Protein AF-A0A6B0UGA5-F1 (afdb_monomer_lite)

pLDDT: mean 86.69, std 15.83, range [39.66, 97.56]

Sequence (105 aa):
TRKSAEETTNVPDGCTKVNFDSFLNTTENTLAKTLGRYCKLVYPNIHPNGKWIGITGQGKVCRVCCICKDTEGALHYSLTKAPNQFPCPNGKCNSKGKCIKKTSS

Foldseek 3Di:
DPPPPPPPVPADQQGDDDPVVVVVPDDCPDQFNVVQVVVCVVCVPPQVVWGWTWDGRHVQQQKIWIWTQHPVRDIDIDIDGHDFQPDTDQGGAHPVSDGDHPDDD

Organism: Ixodes ricinus (NCBI:txid34613)

Secondary structure (DSSP, 8-state):
------------TT-----THHHHTS-TT-HHHHHHHHHHHHSTTSSTTSEEEEEEPTT-TTEEEEEEE-TTS-EEEEEEEPPTT-EETTEEE-TTS-EEEP---

Structure (mmCIF, N/CA/C/O backbone):
data_AF-A0A6B0UGA5-F1
#
_entry.id   AF-A0A6B0UGA5-F1
#
loop_
_atom_site.group_PDB
_atom_site.id
_atom_site.type_symbol
_atom_site.label_atom_id
_atom_site.label_alt_id
_atom_site.label_comp_id
_atom_site.label_asym_id
_atom_site.label_entity_id
_atom_site.label_seq_id
_atom_site.pdbx_PDB_ins_code
_atom_site.Cartn_x
_atom_site.Cartn_y
_atom_site.Cartn_z
_atom_site.occupancy
_atom_site.B_iso_or_equiv
_atom_site.auth_seq_id
_atom_site.auth_comp_id
_atom_site.auth_asym_id
_atom_site.auth_atom_id
_atom_site.pdbx_PDB_model_num
ATOM 1 N N . THR A 1 1 ? 0.675 12.179 -38.838 1.00 40.28 1 THR A N 1
ATOM 2 C CA . THR A 1 1 ? -0.236 12.081 -37.676 1.00 40.28 1 THR A CA 1
ATOM 3 C C . THR A 1 1 ? 0.405 11.191 -36.622 1.00 40.28 1 THR A C 1
ATOM 5 O O . THR A 1 1 ? 0.261 9.980 -36.687 1.00 40.28 1 THR A O 1
ATOM 8 N N . ARG A 1 2 ? 1.196 11.742 -35.691 1.00 40.91 2 ARG A N 1
ATOM 9 C CA . ARG A 1 2 ? 1.622 10.983 -34.502 1.00 40.91 2 ARG A CA 1
ATOM 10 C C . ARG A 1 2 ? 0.666 11.354 -33.385 1.00 40.91 2 ARG A C 1
ATOM 12 O O . ARG A 1 2 ? 0.731 12.447 -32.840 1.00 40.91 2 ARG A O 1
ATOM 19 N N . LYS A 1 3 ? -0.288 10.458 -33.154 1.00 39.66 3 LYS A N 1
ATOM 20 C CA . LYS A 1 3 ? -1.202 10.488 -32.022 1.00 39.66 3 LYS A CA 1
ATOM 21 C C . LYS A 1 3 ? -0.330 10.370 -30.773 1.00 39.66 3 LYS A C 1
ATOM 23 O O . LYS A 1 3 ? 0.167 9.285 -30.488 1.00 39.66 3 LYS A O 1
ATOM 28 N N . SER A 1 4 ? -0.075 11.490 -30.099 1.00 44.84 4 SER A N 1
ATOM 29 C CA . SER A 1 4 ? 0.388 11.471 -28.716 1.00 44.84 4 SER A CA 1
ATOM 30 C C . SER A 1 4 ? -0.665 10.691 -27.946 1.00 44.84 4 SER A C 1
ATOM 32 O O . SER A 1 4 ? -1.802 11.143 -27.821 1.00 44.84 4 SER A O 1
ATOM 34 N N . ALA A 1 5 ? -0.326 9.463 -27.562 1.00 41.06 5 ALA A N 1
ATOM 35 C CA . ALA A 1 5 ? -1.125 8.712 -26.620 1.00 41.06 5 ALA A CA 1
ATOM 36 C C . ALA A 1 5 ? -1.129 9.541 -25.337 1.00 41.06 5 ALA A C 1
ATOM 38 O O . ALA A 1 5 ? -0.096 9.732 -24.702 1.00 41.06 5 ALA A O 1
ATOM 39 N N . GLU A 1 6 ? -2.283 10.131 -2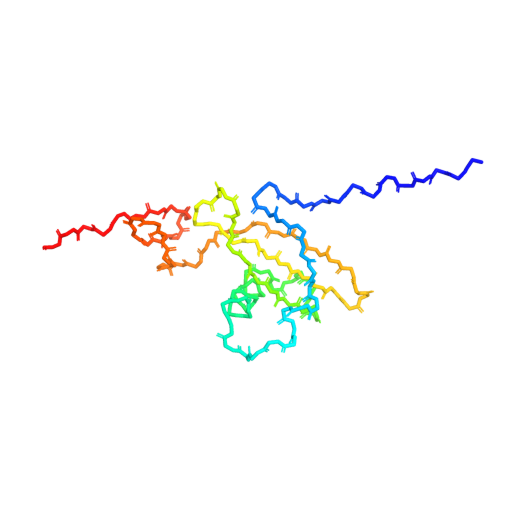5.060 1.00 40.06 6 GLU A N 1
ATOM 40 C CA . GLU A 1 6 ? -2.628 10.730 -23.788 1.00 40.06 6 GLU A CA 1
ATOM 41 C C . GLU A 1 6 ? -2.298 9.705 -22.700 1.00 40.06 6 GLU A C 1
ATOM 43 O O . GLU A 1 6 ? -2.956 8.673 -22.575 1.00 40.06 6 GLU A O 1
ATOM 48 N N . GLU A 1 7 ? -1.204 9.939 -21.982 1.00 40.53 7 GLU A N 1
ATOM 49 C CA . GLU A 1 7 ? -0.787 9.135 -20.845 1.00 40.53 7 GLU A CA 1
ATOM 50 C C . GLU A 1 7 ? -1.763 9.454 -19.709 1.00 40.53 7 GLU A C 1
ATOM 52 O O . GLU A 1 7 ? -1.516 10.304 -18.851 1.00 40.53 7 GLU A O 1
ATOM 57 N N . THR A 1 8 ? -2.947 8.842 -19.755 1.00 43.66 8 THR A N 1
ATOM 58 C CA . THR A 1 8 ? -3.929 8.919 -18.679 1.00 43.66 8 THR A CA 1
ATOM 59 C C . THR A 1 8 ? -3.269 8.283 -17.465 1.00 43.66 8 THR A C 1
ATOM 61 O O . THR A 1 8 ?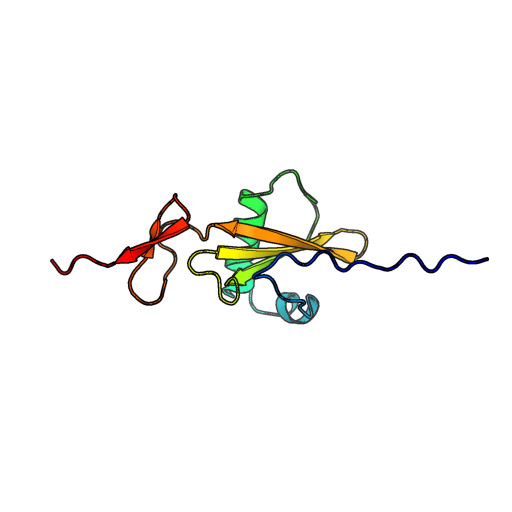 -3.213 7.063 -17.324 1.00 43.66 8 THR A O 1
ATOM 64 N N . THR A 1 9 ? -2.662 9.102 -16.608 1.00 57.88 9 THR A N 1
ATOM 65 C CA . THR A 1 9 ? -2.018 8.610 -15.398 1.00 57.88 9 THR A CA 1
ATOM 66 C C . THR A 1 9 ? -3.102 8.058 -14.480 1.00 57.88 9 THR A C 1
ATOM 68 O O . THR A 1 9 ? -3.732 8.819 -13.749 1.00 57.88 9 THR A O 1
ATOM 71 N N . ASN A 1 10 ? -3.340 6.746 -14.575 1.00 75.69 10 ASN A N 1
ATOM 72 C CA . ASN A 1 10 ? -4.360 5.967 -13.871 1.00 75.69 10 ASN A CA 1
ATOM 73 C C . ASN A 1 10 ? -4.045 5.868 -12.369 1.00 75.69 10 ASN A C 1
ATOM 75 O O . ASN A 1 10 ? -3.819 4.786 -11.831 1.00 75.69 10 ASN A O 1
ATOM 79 N N . VAL A 1 11 ? -3.974 7.007 -11.683 1.00 91.06 11 VAL A N 1
ATOM 80 C CA . VAL A 1 11 ? -3.833 7.076 -10.229 1.00 91.06 11 VAL A CA 1
ATOM 81 C C . VAL A 1 11 ? -5.245 7.060 -9.640 1.00 91.06 11 VAL A C 1
ATOM 83 O O . VAL A 1 11 ? -5.997 8.004 -9.881 1.00 91.06 11 VAL A O 1
ATOM 86 N N . PRO A 1 12 ? -5.642 6.009 -8.898 1.00 93.50 12 PRO A N 1
ATOM 87 C CA . PRO A 1 12 ? -6.983 5.923 -8.331 1.00 93.50 12 PRO A CA 1
ATOM 88 C C . PRO A 1 12 ? -7.286 7.085 -7.383 1.00 93.50 12 PRO A C 1
ATOM 90 O O . PRO A 1 12 ? -6.394 7.582 -6.695 1.00 93.50 12 PRO A O 1
ATOM 93 N N . ASP A 1 13 ? -8.558 7.461 -7.267 1.00 92.81 13 ASP A N 1
ATOM 94 C CA . ASP A 1 13 ? -8.994 8.427 -6.256 1.00 92.81 13 ASP A CA 1
ATOM 95 C C . ASP A 1 13 ? -8.580 7.973 -4.839 1.00 92.81 13 ASP A C 1
ATOM 97 O O . ASP A 1 13 ? -8.840 6.842 -4.419 1.00 92.81 13 ASP A O 1
ATOM 101 N N . GLY A 1 14 ? -7.910 8.859 -4.100 1.00 90.56 14 GLY A N 1
ATOM 102 C CA . GLY A 1 14 ? -7.289 8.576 -2.803 1.00 90.56 14 GLY A CA 1
ATOM 103 C C . GLY A 1 14 ? -5.831 8.104 -2.858 1.00 90.56 14 GLY A C 1
ATOM 104 O O . GLY A 1 14 ? -5.209 7.960 -1.805 1.00 90.56 14 GLY A O 1
ATOM 105 N N . CYS A 1 15 ? -5.272 7.882 -4.047 1.00 95.31 15 CYS A N 1
ATOM 106 C CA . CYS A 1 15 ? -3.836 7.743 -4.274 1.00 95.31 15 CYS A CA 1
ATOM 107 C C . CYS A 1 15 ? -3.228 9.067 -4.754 1.00 95.31 15 CYS A C 1
ATOM 109 O O . CYS A 1 15 ? -3.912 9.921 -5.314 1.00 95.31 15 CYS A O 1
ATOM 111 N N . THR A 1 16 ? -1.912 9.198 -4.606 1.00 92.25 16 THR A N 1
ATOM 112 C CA . THR A 1 16 ? -1.163 10.371 -5.070 1.00 92.25 16 THR A CA 1
ATOM 113 C C . THR A 1 16 ? 0.085 9.908 -5.798 1.00 92.25 16 THR A C 1
ATOM 115 O O . THR A 1 16 ? 0.682 8.893 -5.430 1.00 92.25 16 THR A O 1
ATOM 118 N N . LYS A 1 17 ? 0.499 10.660 -6.823 1.00 92.19 17 LYS A N 1
ATOM 119 C CA . LYS A 1 17 ? 1.805 10.456 -7.454 1.00 92.19 17 LYS A CA 1
ATOM 120 C C . LYS A 1 17 ? 2.905 10.646 -6.414 1.00 92.19 17 LYS A C 1
ATOM 122 O O . LYS A 1 17 ? 2.816 11.508 -5.543 1.00 92.19 17 LYS A O 1
ATOM 127 N N . VAL A 1 18 ? 3.943 9.831 -6.519 1.00 89.25 18 VAL A N 1
ATOM 128 C CA . VAL A 1 18 ? 5.070 9.824 -5.587 1.00 89.25 18 VAL A CA 1
ATOM 129 C C . VAL A 1 18 ? 6.369 9.798 -6.368 1.00 89.25 18 VAL A C 1
ATOM 131 O O . VAL A 1 18 ? 6.440 9.191 -7.434 1.00 89.25 18 VAL A O 1
ATOM 134 N N . ASN A 1 19 ? 7.413 10.401 -5.806 1.00 91.44 19 ASN A N 1
ATOM 135 C CA . ASN A 1 19 ? 8.772 10.087 -6.220 1.00 91.44 19 ASN A CA 1
ATOM 136 C C . ASN A 1 19 ? 9.154 8.744 -5.582 1.00 91.44 19 ASN A C 1
ATOM 138 O O . ASN A 1 19 ? 9.536 8.704 -4.419 1.00 91.44 19 ASN A O 1
ATOM 142 N N . PHE A 1 20 ? 8.976 7.640 -6.308 1.00 90.19 20 PHE A N 1
ATOM 143 C CA . PHE A 1 20 ? 9.139 6.290 -5.760 1.00 90.19 20 PHE A CA 1
ATOM 144 C C . PHE A 1 20 ? 10.534 6.048 -5.161 1.00 90.19 20 PHE A C 1
ATOM 146 O O . PHE A 1 20 ? 10.665 5.428 -4.103 1.00 90.19 20 PHE A O 1
ATOM 153 N N . ASP A 1 21 ? 11.578 6.569 -5.804 1.00 88.25 21 ASP A N 1
ATOM 154 C CA . ASP A 1 21 ? 12.963 6.276 -5.433 1.00 88.25 21 ASP A CA 1
ATOM 155 C C . ASP A 1 21 ? 13.364 6.928 -4.096 1.00 88.25 21 ASP A C 1
A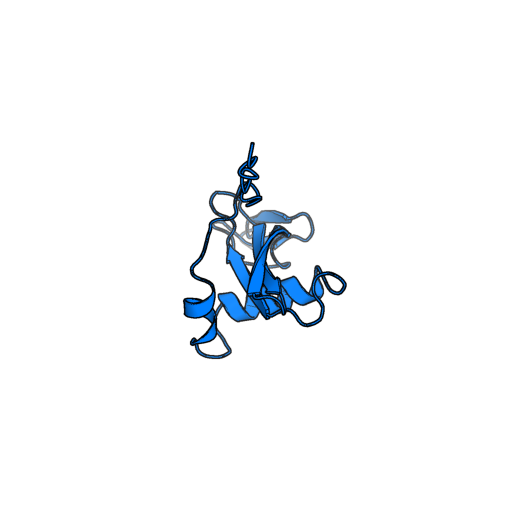TOM 157 O O . ASP A 1 21 ? 14.239 6.409 -3.398 1.00 88.25 21 ASP A O 1
ATOM 161 N N . SER A 1 22 ? 12.658 7.978 -3.650 1.00 87.06 22 SER A N 1
ATOM 162 C CA . SER A 1 22 ? 12.875 8.562 -2.317 1.00 87.06 22 SER A CA 1
ATOM 163 C C . SER A 1 22 ? 12.500 7.607 -1.179 1.00 87.06 22 SER A C 1
ATOM 165 O O . SER A 1 22 ? 13.044 7.717 -0.082 1.00 87.06 22 SER A O 1
ATOM 167 N N . PHE A 1 23 ? 11.618 6.636 -1.434 1.00 83.06 23 PHE A N 1
ATOM 168 C CA . PHE A 1 23 ? 11.210 5.632 -0.451 1.00 83.06 23 PHE A CA 1
ATOM 1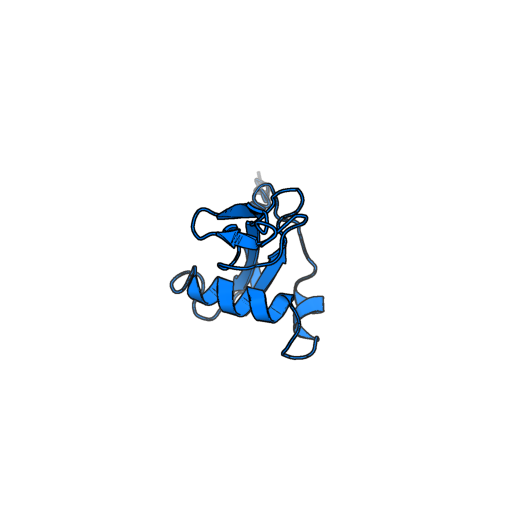69 C C . PHE A 1 23 ? 12.158 4.429 -0.412 1.00 83.06 23 PHE A C 1
ATOM 171 O O . PHE A 1 23 ? 12.285 3.782 0.633 1.00 83.06 23 PHE A O 1
ATOM 178 N N . LEU A 1 24 ? 12.848 4.126 -1.517 1.00 74.56 24 LEU A N 1
ATOM 179 C CA . LEU A 1 24 ? 13.766 2.986 -1.601 1.00 74.56 24 LEU A CA 1
ATOM 180 C C . LEU A 1 24 ? 15.031 3.187 -0.765 1.00 74.56 24 LEU A C 1
ATOM 182 O O . LEU A 1 24 ? 15.481 2.243 -0.115 1.00 74.56 24 LEU A O 1
ATOM 186 N N . ASN A 1 25 ? 15.536 4.420 -0.717 1.00 74.31 25 ASN A N 1
ATOM 187 C CA . ASN A 1 25 ? 16.766 4.783 -0.006 1.00 74.31 25 ASN A CA 1
ATOM 188 C C . ASN A 1 25 ? 16.580 4.919 1.519 1.00 74.31 25 ASN A C 1
ATOM 190 O O . ASN A 1 25 ? 17.491 5.346 2.222 1.00 74.31 25 ASN A O 1
ATOM 194 N N . THR A 1 26 ? 15.400 4.571 2.041 1.00 70.00 26 THR A N 1
ATOM 195 C CA . THR A 1 26 ? 15.095 4.623 3.478 1.00 70.00 26 THR A CA 1
ATOM 196 C C . THR A 1 26 ? 15.401 3.299 4.184 1.00 70.00 26 THR A C 1
ATOM 198 O O . THR A 1 26 ? 15.442 2.235 3.564 1.00 70.00 26 THR A O 1
ATOM 201 N N . THR A 1 27 ? 15.598 3.340 5.502 1.00 74.06 27 THR A N 1
ATOM 202 C CA . THR A 1 27 ? 15.778 2.158 6.363 1.00 74.06 27 THR A CA 1
ATOM 203 C C . THR A 1 27 ? 14.656 1.123 6.173 1.00 74.06 27 THR A C 1
ATOM 205 O O . THR A 1 27 ? 13.518 1.468 5.865 1.00 74.06 27 THR A O 1
ATOM 208 N N . GLU A 1 28 ? 14.945 -0.165 6.386 1.00 71.19 28 GLU A N 1
ATOM 209 C CA . GLU A 1 28 ? 14.015 -1.281 6.104 1.00 71.19 28 GLU A CA 1
ATOM 210 C C . GLU A 1 28 ? 12.672 -1.252 6.863 1.00 71.19 28 GLU A C 1
ATOM 212 O O . GLU A 1 28 ? 11.723 -1.919 6.450 1.00 71.19 28 GLU A O 1
ATOM 217 N N . ASN A 1 29 ? 12.556 -0.464 7.934 1.00 79.31 29 ASN A N 1
ATOM 218 C CA . ASN A 1 29 ? 11.395 -0.457 8.832 1.00 79.31 29 ASN A CA 1
ATOM 219 C C . ASN A 1 29 ? 10.513 0.793 8.705 1.00 79.31 29 ASN A C 1
ATOM 221 O O . ASN A 1 29 ? 9.758 1.117 9.622 1.00 79.31 29 ASN A O 1
ATOM 225 N N . THR A 1 30 ? 10.574 1.516 7.584 1.00 90.69 30 THR A N 1
ATOM 226 C CA . THR A 1 30 ? 9.630 2.619 7.366 1.00 90.69 30 THR A CA 1
ATOM 227 C C . THR A 1 30 ? 8.200 2.105 7.200 1.00 90.69 30 THR A C 1
ATOM 229 O O . THR A 1 30 ? 7.953 0.989 6.722 1.00 90.69 30 THR A O 1
ATOM 232 N N . LEU A 1 31 ? 7.224 2.947 7.561 1.00 91.38 31 LEU A N 1
ATOM 233 C CA . LEU A 1 31 ? 5.806 2.671 7.318 1.00 91.38 31 LEU A CA 1
ATOM 234 C C . LEU A 1 31 ? 5.555 2.343 5.839 1.00 91.38 31 LEU A C 1
ATOM 236 O O . LEU A 1 31 ? 4.805 1.419 5.536 1.00 91.38 31 LEU A O 1
ATOM 240 N N . ALA A 1 32 ? 6.240 3.050 4.935 1.00 94.31 32 ALA A N 1
ATOM 241 C CA . ALA A 1 32 ? 6.104 2.855 3.500 1.00 94.31 32 ALA A CA 1
ATOM 242 C C . ALA A 1 32 ? 6.521 1.452 3.042 1.00 94.31 32 ALA A C 1
ATOM 244 O O . ALA A 1 32 ? 5.778 0.799 2.307 1.00 94.31 32 ALA A O 1
ATOM 245 N N . LYS A 1 33 ? 7.670 0.954 3.518 1.00 93.50 33 LYS A N 1
ATOM 246 C CA . LYS A 1 33 ? 8.134 -0.412 3.231 1.00 93.50 33 LYS A CA 1
ATOM 247 C C . LYS A 1 33 ? 7.255 -1.466 3.903 1.00 93.50 33 LYS A C 1
ATOM 249 O O . LYS A 1 33 ? 6.927 -2.475 3.283 1.00 93.50 33 LYS A O 1
ATOM 254 N N . THR A 1 34 ? 6.807 -1.213 5.132 1.00 94.31 34 THR A N 1
ATOM 255 C CA . THR A 1 34 ? 5.905 -2.116 5.866 1.00 94.31 34 THR A CA 1
ATOM 256 C C . THR A 1 34 ? 4.575 -2.291 5.129 1.00 94.31 34 THR A C 1
ATOM 258 O O . THR A 1 34 ? 4.135 -3.416 4.887 1.00 94.31 34 THR A O 1
ATOM 261 N N . LEU A 1 35 ? 3.960 -1.187 4.698 1.00 95.81 35 LEU A N 1
ATOM 262 C CA . LEU A 1 35 ? 2.755 -1.221 3.874 1.00 95.81 35 LEU A CA 1
ATOM 263 C C . LEU A 1 35 ? 3.031 -1.774 2.470 1.00 95.81 35 LEU A C 1
ATOM 265 O O . LEU A 1 35 ? 2.170 -2.444 1.918 1.00 95.81 35 LEU A O 1
ATOM 269 N N . GLY A 1 36 ? 4.230 -1.578 1.918 1.00 95.56 36 GLY A N 1
ATOM 270 C CA . GLY A 1 36 ? 4.655 -2.200 0.661 1.00 95.56 36 GLY A CA 1
ATOM 271 C C . GLY A 1 36 ? 4.665 -3.728 0.726 1.00 95.56 36 GLY A C 1
ATOM 272 O O . GLY A 1 36 ? 4.117 -4.390 -0.154 1.00 95.56 36 GLY A O 1
ATOM 273 N N . ARG A 1 37 ? 5.196 -4.304 1.812 1.00 95.12 37 ARG A N 1
ATOM 274 C CA . ARG A 1 37 ? 5.129 -5.756 2.065 1.00 95.12 37 ARG A CA 1
ATOM 275 C C . ARG A 1 37 ? 3.678 -6.230 2.173 1.00 95.12 37 ARG A C 1
ATOM 277 O O . ARG A 1 37 ? 3.325 -7.238 1.569 1.00 95.12 37 ARG A O 1
ATOM 284 N N . TYR A 1 38 ? 2.826 -5.477 2.872 1.00 96.31 38 TYR A N 1
ATOM 285 C CA . TYR A 1 38 ? 1.386 -5.749 2.913 1.00 96.31 38 TYR A CA 1
ATOM 286 C C . TYR A 1 38 ? 0.748 -5.720 1.514 1.00 96.31 38 TYR A C 1
ATOM 288 O O . TYR A 1 38 ? 0.018 -6.640 1.158 1.00 96.31 38 TYR A O 1
ATOM 296 N N . CYS A 1 39 ? 1.062 -4.719 0.693 1.00 96.75 39 CYS A N 1
ATOM 297 C CA . CYS A 1 39 ? 0.566 -4.608 -0.676 1.00 96.75 39 CYS A CA 1
ATOM 298 C C . CYS A 1 39 ? 0.957 -5.811 -1.539 1.00 96.75 39 CYS A C 1
ATOM 300 O O . CYS A 1 39 ? 0.104 -6.341 -2.247 1.00 96.75 39 CYS A O 1
ATOM 302 N N . LYS A 1 40 ? 2.198 -6.300 -1.419 1.00 95.94 40 LYS A N 1
ATOM 303 C CA . LYS A 1 40 ? 2.643 -7.523 -2.102 1.00 95.94 40 LYS A CA 1
ATOM 304 C C . LYS A 1 40 ? 1.828 -8.757 -1.689 1.00 95.94 40 LYS A C 1
ATOM 306 O O . LYS A 1 40 ? 1.565 -9.612 -2.525 1.00 95.94 40 LYS A O 1
ATOM 311 N N . LEU A 1 41 ? 1.392 -8.844 -0.428 1.00 95.31 41 LEU A N 1
ATOM 312 C CA . LEU A 1 41 ? 0.512 -9.927 0.038 1.00 95.31 41 LEU A CA 1
ATOM 313 C C . LEU A 1 41 ? -0.928 -9.786 -0.472 1.00 95.31 41 LEU A C 1
ATOM 315 O O . LEU A 1 41 ? -1.589 -10.790 -0.711 1.00 95.31 41 LEU A O 1
ATOM 319 N N . VAL A 1 42 ? -1.423 -8.554 -0.627 1.00 95.81 42 VAL A N 1
ATOM 320 C CA . VAL A 1 42 ? -2.756 -8.282 -1.194 1.00 95.81 42 VAL A CA 1
ATOM 321 C C . VAL A 1 42 ? -2.791 -8.569 -2.697 1.00 95.81 42 VAL A C 1
ATOM 323 O O . VAL A 1 42 ? -3.800 -9.060 -3.199 1.00 95.81 42 VAL A O 1
ATOM 326 N N . TYR A 1 43 ? -1.697 -8.285 -3.405 1.00 94.94 43 TYR A N 1
ATOM 327 C CA . TYR A 1 43 ? -1.584 -8.410 -4.857 1.00 94.94 43 TYR A CA 1
ATOM 328 C C . TYR A 1 43 ? -0.447 -9.364 -5.274 1.00 94.94 43 TYR A C 1
ATOM 330 O O . TYR A 1 43 ? 0.462 -8.952 -5.991 1.00 94.94 43 TYR A O 1
ATOM 338 N N . PRO A 1 44 ? -0.478 -10.649 -4.872 1.00 91.38 44 PRO A N 1
ATOM 339 C CA . PRO A 1 44 ? 0.658 -11.560 -5.053 1.00 91.38 44 PRO A CA 1
ATOM 340 C C . PRO A 1 44 ? 0.984 -11.863 -6.523 1.00 91.38 44 PRO A C 1
ATOM 342 O O . PRO A 1 44 ? 2.127 -12.178 -6.846 1.00 91.38 44 PRO A O 1
ATOM 345 N N . ASN A 1 45 ? -0.007 -11.744 -7.411 1.00 91.62 45 ASN A N 1
ATOM 346 C CA . ASN A 1 45 ? 0.118 -12.079 -8.833 1.00 91.62 45 ASN A CA 1
ATOM 347 C C . ASN A 1 45 ? 0.350 -10.854 -9.729 1.00 91.62 45 ASN A C 1
ATOM 349 O O . ASN A 1 45 ? 0.576 -11.003 -10.926 1.00 91.62 45 ASN A O 1
ATOM 353 N N . ILE A 1 46 ? 0.270 -9.645 -9.171 1.00 88.50 46 ILE A N 1
ATOM 354 C CA . ILE A 1 46 ? 0.505 -8.409 -9.916 1.00 88.50 46 ILE A CA 1
ATOM 355 C C . ILE A 1 46 ? 1.981 -8.067 -9.727 1.00 88.50 46 ILE A C 1
ATOM 357 O O . ILE A 1 46 ? 2.433 -7.973 -8.594 1.00 88.50 46 ILE A O 1
ATOM 361 N N . HIS A 1 47 ? 2.742 -7.926 -10.816 1.00 89.69 47 HIS A N 1
ATOM 362 C CA . HIS A 1 47 ? 4.181 -7.614 -10.791 1.00 89.69 47 HIS A CA 1
ATOM 363 C C . HIS A 1 47 ? 4.954 -8.368 -9.680 1.00 89.69 47 HIS A C 1
ATOM 365 O O . HIS A 1 47 ? 5.466 -7.744 -8.744 1.00 89.69 47 HIS A O 1
ATOM 371 N N . PRO A 1 48 ? 5.065 -9.710 -9.754 1.00 87.00 48 PRO A N 1
ATOM 372 C CA . PRO A 1 48 ? 5.627 -10.536 -8.673 1.00 87.00 48 PRO A CA 1
ATOM 373 C C . PRO A 1 48 ? 7.079 -10.167 -8.306 1.00 87.00 48 PRO A C 1
ATOM 375 O O . PRO A 1 48 ? 7.489 -10.284 -7.144 1.00 87.00 48 PRO A O 1
ATOM 378 N N . ASN A 1 49 ? 7.823 -9.654 -9.291 1.00 91.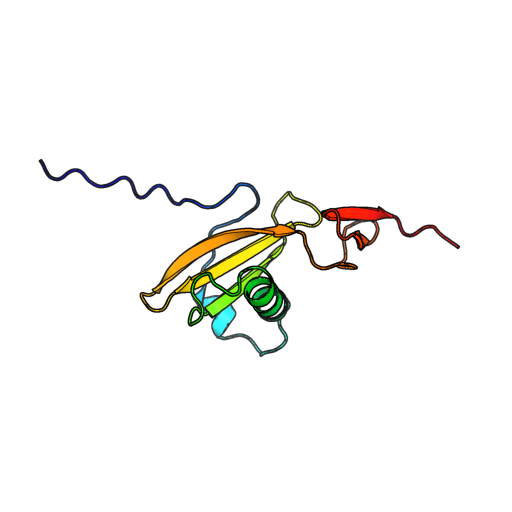88 49 ASN A N 1
ATOM 379 C CA . ASN A 1 49 ? 9.205 -9.181 -9.165 1.00 91.88 49 ASN A CA 1
ATOM 380 C C . ASN A 1 49 ? 9.314 -7.656 -8.982 1.00 91.88 49 ASN A C 1
ATOM 382 O O . ASN A 1 49 ? 10.417 -7.116 -8.913 1.00 91.88 49 ASN A O 1
ATOM 386 N N . GLY A 1 50 ? 8.181 -6.957 -8.916 1.00 92.81 50 GLY A N 1
ATOM 387 C CA . GLY A 1 50 ? 8.126 -5.520 -8.700 1.00 92.81 50 GLY A CA 1
ATOM 388 C C . GLY A 1 50 ? 8.507 -5.132 -7.274 1.00 92.81 50 GLY A C 1
ATOM 389 O O . GLY A 1 50 ? 8.389 -5.913 -6.321 1.00 92.81 50 GLY A O 1
ATOM 390 N N . LYS A 1 51 ? 8.961 -3.889 -7.120 1.00 94.75 51 LYS A N 1
ATOM 391 C CA . LYS A 1 51 ? 9.207 -3.277 -5.812 1.00 94.75 51 LYS A CA 1
ATOM 392 C C . LYS A 1 51 ? 7.939 -2.580 -5.352 1.00 94.75 51 LYS A C 1
ATOM 394 O O . LYS A 1 51 ? 7.357 -1.804 -6.101 1.00 94.75 51 LYS A O 1
ATOM 399 N N . TRP A 1 52 ? 7.552 -2.815 -4.105 1.00 95.25 52 TRP A N 1
ATOM 400 C CA . TRP A 1 52 ? 6.299 -2.314 -3.548 1.00 95.25 52 TRP A CA 1
ATOM 401 C C . TRP A 1 52 ? 6.544 -1.338 -2.404 1.00 95.25 52 TRP A C 1
ATOM 403 O O . TRP A 1 52 ? 7.322 -1.620 -1.492 1.00 95.25 52 TRP A O 1
ATOM 413 N N . ILE A 1 53 ? 5.810 -0.230 -2.417 1.00 96.44 53 ILE A N 1
ATOM 414 C CA . ILE A 1 53 ? 5.619 0.656 -1.266 1.00 96.44 53 ILE A CA 1
ATOM 415 C C . ILE A 1 53 ? 4.122 0.848 -1.033 1.00 96.44 53 ILE A C 1
ATOM 417 O O . ILE A 1 53 ? 3.304 0.644 -1.932 1.00 96.44 53 ILE A O 1
ATOM 421 N N . GLY A 1 54 ? 3.754 1.248 0.179 1.00 95.81 54 GLY A N 1
ATOM 422 C CA . GLY A 1 54 ? 2.385 1.636 0.486 1.00 95.81 54 GLY A CA 1
ATOM 423 C C . GLY A 1 54 ? 2.336 2.953 1.241 1.00 95.81 54 GLY A C 1
ATOM 424 O O . GLY A 1 54 ? 3.150 3.200 2.122 1.00 95.81 54 GLY A O 1
ATOM 425 N N . ILE A 1 55 ? 1.367 3.798 0.922 1.00 95.50 55 ILE A N 1
ATOM 426 C CA . ILE A 1 55 ? 1.095 5.041 1.654 1.00 95.50 55 ILE A CA 1
ATOM 427 C C . ILE A 1 55 ? -0.365 5.065 2.092 1.00 95.50 55 ILE A C 1
ATOM 429 O O . ILE A 1 55 ? -1.207 4.352 1.545 1.00 95.50 55 ILE A O 1
ATOM 433 N N . THR A 1 56 ? -0.689 5.872 3.095 1.00 94.94 56 THR A N 1
ATOM 434 C CA . THR A 1 56 ? -2.082 6.063 3.505 1.00 94.94 56 THR A CA 1
ATOM 435 C C . THR A 1 56 ? -2.884 6.718 2.380 1.00 94.94 56 THR A C 1
ATOM 437 O O . THR A 1 56 ? -2.391 7.600 1.680 1.00 94.94 56 THR A O 1
ATOM 440 N N . GLY A 1 57 ? -4.129 6.275 2.194 1.00 92.94 57 GLY A N 1
ATOM 441 C CA . GLY A 1 57 ? -5.027 6.877 1.214 1.00 92.94 57 GLY A CA 1
ATOM 442 C C . GLY A 1 57 ? -5.394 8.305 1.620 1.00 92.94 57 GLY A C 1
ATOM 443 O O . GLY A 1 57 ? -5.953 8.521 2.699 1.00 92.94 57 GLY A O 1
ATOM 444 N N . GLN A 1 58 ? -5.099 9.285 0.769 1.00 90.00 58 GLN A N 1
ATOM 445 C CA . GLN A 1 58 ? -5.421 10.686 1.040 1.00 90.00 58 GLN A CA 1
ATOM 446 C C . GLN A 1 58 ? -6.937 10.893 0.994 1.00 90.00 58 GLN A C 1
ATOM 448 O O . GLN A 1 58 ? -7.598 10.494 0.042 1.00 90.00 58 GLN A O 1
ATOM 453 N N . GLY A 1 59 ? -7.518 11.451 2.061 1.00 88.44 59 GLY A N 1
ATOM 454 C CA . GLY A 1 59 ? -8.974 11.634 2.174 1.00 88.44 59 GLY A CA 1
ATOM 455 C C . GLY A 1 59 ? -9.789 10.331 2.250 1.00 88.44 59 GLY A C 1
ATOM 456 O O . GLY A 1 59 ? -11.014 10.377 2.349 1.00 88.44 59 GLY A O 1
ATOM 457 N N . LYS A 1 60 ? -9.139 9.158 2.242 1.00 91.88 60 LYS A N 1
ATOM 458 C CA . LYS A 1 60 ? -9.784 7.839 2.289 1.00 91.88 60 LYS A CA 1
ATOM 459 C C . LYS A 1 60 ? -9.345 7.080 3.542 1.00 91.88 60 LYS A C 1
ATOM 461 O O . LYS A 1 60 ? -8.359 6.344 3.544 1.00 91.88 60 LYS A O 1
ATOM 466 N N . VAL A 1 61 ? -10.103 7.238 4.626 1.00 93.50 61 VAL A N 1
ATOM 467 C CA . VAL A 1 61 ? -9.839 6.547 5.901 1.00 93.50 61 VAL A CA 1
ATOM 468 C C . VAL A 1 61 ? -9.825 5.027 5.703 1.00 93.50 61 VAL A C 1
ATOM 470 O O . VAL A 1 61 ? -10.650 4.479 4.973 1.00 93.50 61 VAL A O 1
ATOM 473 N N . CYS A 1 62 ? -8.899 4.339 6.378 1.00 96.25 62 CYS A N 1
ATOM 474 C CA . CYS A 1 62 ? -8.725 2.886 6.285 1.00 96.25 62 CYS A CA 1
ATOM 475 C C . CYS A 1 62 ? -8.489 2.372 4.861 1.00 96.25 62 CYS A C 1
ATOM 477 O O . CYS A 1 62 ? -8.821 1.225 4.546 1.00 96.25 62 CYS A O 1
ATOM 479 N N . ARG A 1 63 ? -7.885 3.208 4.013 1.00 97.00 63 ARG A N 1
ATOM 480 C CA . ARG A 1 63 ? -7.348 2.814 2.717 1.00 97.00 63 ARG A CA 1
ATOM 481 C C . ARG A 1 63 ? -5.845 3.010 2.678 1.00 97.00 63 ARG A C 1
ATOM 483 O O . ARG A 1 63 ? -5.296 3.894 3.335 1.00 97.00 63 ARG A O 1
ATOM 490 N N . VAL A 1 64 ? -5.202 2.160 1.896 1.00 97.50 64 VAL A N 1
ATOM 491 C CA . VAL A 1 64 ? -3.777 2.220 1.588 1.00 97.50 64 VAL A CA 1
ATOM 492 C C . VAL A 1 64 ? -3.661 2.287 0.078 1.00 97.50 64 VAL A C 1
ATOM 494 O O . VAL A 1 64 ? -4.295 1.504 -0.632 1.00 97.50 64 VAL A O 1
ATOM 497 N N . CYS A 1 65 ? -2.874 3.236 -0.405 1.00 97.25 65 CYS A N 1
ATOM 498 C CA . CYS A 1 65 ? -2.439 3.255 -1.783 1.00 97.25 65 CYS A CA 1
ATOM 499 C C . CYS A 1 65 ? -1.195 2.377 -1.907 1.00 97.25 65 CYS A C 1
ATOM 501 O O . CYS A 1 65 ? -0.176 2.656 -1.276 1.00 97.25 65 CYS A O 1
ATOM 503 N N . CYS A 1 66 ? -1.298 1.315 -2.694 1.00 97.12 66 CYS A N 1
ATOM 504 C CA . CYS A 1 66 ? -0.198 0.443 -3.059 1.00 97.12 66 CYS A CA 1
ATOM 505 C C . CYS A 1 66 ? 0.428 0.943 -4.353 1.00 97.12 66 CYS A C 1
ATOM 507 O O . CYS A 1 66 ? -0.283 1.136 -5.340 1.00 97.12 66 CYS A O 1
ATOM 509 N N . ILE A 1 67 ? 1.743 1.141 -4.338 1.00 96.38 67 ILE A N 1
ATOM 510 C CA . ILE A 1 67 ? 2.508 1.573 -5.501 1.00 96.38 67 ILE A CA 1
ATOM 511 C C . ILE A 1 67 ? 3.547 0.502 -5.800 1.00 96.38 67 ILE A C 1
ATOM 513 O O . ILE A 1 67 ? 4.365 0.170 -4.938 1.00 96.38 67 ILE A O 1
ATOM 517 N N . CYS A 1 68 ? 3.510 -0.024 -7.018 1.00 95.81 68 CYS A N 1
ATOM 518 C CA . CYS A 1 68 ? 4.490 -0.970 -7.525 1.00 95.81 68 CYS A CA 1
ATOM 519 C C . CYS A 1 68 ? 5.331 -0.307 -8.610 1.00 95.81 68 CYS A C 1
ATOM 521 O O . CYS A 1 68 ? 4.773 0.201 -9.578 1.00 95.81 68 CYS A O 1
ATOM 523 N N . LYS A 1 69 ? 6.657 -0.356 -8.477 1.00 95.19 69 LYS A N 1
ATOM 524 C CA . LYS A 1 69 ? 7.576 -0.141 -9.597 1.00 95.19 69 LYS A CA 1
ATOM 525 C C . LYS A 1 69 ? 7.896 -1.505 -10.187 1.00 95.19 69 LYS A C 1
ATOM 527 O O . LYS A 1 69 ? 8.491 -2.339 -9.496 1.00 95.19 69 LYS A O 1
ATOM 532 N N . ASP A 1 70 ? 7.431 -1.761 -11.401 1.00 93.69 70 ASP A N 1
ATOM 533 C CA . ASP A 1 70 ? 7.714 -3.023 -12.079 1.00 93.69 70 ASP A CA 1
ATOM 534 C C . ASP A 1 70 ? 9.183 -3.108 -12.536 1.00 93.69 70 ASP A C 1
ATOM 536 O O . ASP A 1 70 ? 10.001 -2.222 -12.275 1.00 93.69 70 ASP A O 1
ATOM 540 N N . THR A 1 71 ? 9.539 -4.219 -13.178 1.00 94.00 71 THR A N 1
ATOM 541 C CA . THR A 1 71 ? 10.905 -4.471 -13.656 1.00 94.00 71 THR A CA 1
ATOM 542 C C . THR A 1 71 ? 11.316 -3.580 -14.825 1.00 94.00 71 THR A C 1
ATOM 544 O O . THR A 1 71 ? 12.510 -3.411 -15.051 1.00 94.00 71 THR A O 1
ATOM 547 N N . GLU A 1 72 ? 10.353 -3.005 -15.546 1.00 93.69 72 GLU A N 1
ATOM 548 C CA . GLU A 1 72 ? 10.576 -2.059 -16.646 1.00 93.69 72 GLU A CA 1
ATOM 549 C C . GLU A 1 72 ? 10.681 -0.612 -16.131 1.00 93.69 72 GLU A C 1
ATOM 551 O O . GLU A 1 72 ? 11.077 0.295 -16.858 1.00 93.69 72 GLU A O 1
ATOM 556 N N . GLY A 1 73 ? 10.389 -0.398 -14.845 1.00 90.44 73 GLY A N 1
ATOM 557 C CA . GLY A 1 73 ? 10.461 0.892 -14.175 1.00 90.44 73 GLY A CA 1
ATOM 558 C C . GLY A 1 73 ? 9.148 1.671 -14.179 1.00 90.44 73 GLY A C 1
ATOM 559 O O . GLY A 1 73 ? 9.122 2.774 -13.626 1.00 90.44 73 GLY A O 1
ATOM 560 N N . ALA A 1 74 ? 8.067 1.116 -14.735 1.00 93.00 74 ALA A N 1
ATOM 561 C CA . ALA A 1 74 ? 6.756 1.750 -14.736 1.00 93.00 74 ALA A CA 1
ATOM 562 C C . ALA A 1 74 ? 6.100 1.673 -13.348 1.00 93.00 74 ALA A C 1
ATOM 564 O O . ALA A 1 74 ? 6.279 0.709 -12.595 1.00 93.00 74 ALA A O 1
ATOM 565 N N . LEU A 1 75 ? 5.348 2.723 -12.998 1.00 94.44 75 LEU A N 1
ATOM 566 C CA . LEU A 1 75 ? 4.649 2.833 -11.719 1.00 94.44 75 LEU A CA 1
ATOM 567 C C . LEU A 1 75 ? 3.174 2.466 -11.863 1.00 94.44 75 LEU A C 1
ATOM 569 O O . LEU A 1 75 ? 2.433 3.094 -12.617 1.00 94.44 75 LEU A O 1
ATOM 573 N N . HIS A 1 76 ? 2.741 1.514 -11.045 1.00 94.81 76 HIS A N 1
ATOM 574 C CA . HIS A 1 76 ? 1.373 1.014 -10.995 1.00 94.81 76 HIS A CA 1
ATOM 575 C C . HIS A 1 76 ? 0.752 1.338 -9.646 1.00 94.81 76 HIS A C 1
ATOM 577 O O . HIS A 1 76 ? 1.362 1.101 -8.601 1.00 94.81 76 HIS A O 1
ATOM 583 N N . TYR A 1 77 ? -0.468 1.868 -9.664 1.00 95.62 77 TYR A N 1
ATOM 584 C CA . TYR A 1 77 ? -1.172 2.333 -8.473 1.00 95.62 77 TYR A CA 1
ATOM 585 C C . TYR A 1 77 ? -2.420 1.490 -8.233 1.00 95.62 77 TYR A C 1
ATOM 587 O O . TYR A 1 77 ? -3.177 1.185 -9.151 1.00 95.62 77 TYR A O 1
ATOM 595 N N . SER A 1 78 ? -2.668 1.115 -6.983 1.00 95.62 78 SER A N 1
ATOM 596 C CA . SER A 1 78 ? -3.867 0.368 -6.600 1.00 95.62 78 SER A CA 1
ATOM 597 C C . SER A 1 78 ? -4.328 0.770 -5.209 1.00 95.62 78 SER A C 1
ATOM 599 O O . SER A 1 78 ? -3.543 0.781 -4.263 1.00 95.62 78 SER A O 1
ATOM 601 N N . LEU A 1 79 ? -5.617 1.067 -5.052 1.00 95.56 79 LEU A N 1
ATOM 602 C CA . LEU A 1 79 ? -6.195 1.382 -3.749 1.00 95.56 79 LEU A CA 1
ATOM 603 C C . LEU A 1 79 ? -6.725 0.106 -3.091 1.00 95.56 79 LEU A C 1
ATOM 605 O O . LEU A 1 79 ? -7.562 -0.591 -3.655 1.00 95.56 79 LEU A O 1
ATOM 609 N N . THR A 1 80 ? -6.288 -0.179 -1.869 1.00 96.56 80 THR A N 1
ATOM 610 C CA . THR A 1 80 ? -6.782 -1.315 -1.080 1.00 96.56 80 THR A CA 1
ATOM 611 C C . THR A 1 80 ? -7.267 -0.877 0.300 1.00 96.56 80 THR A C 1
ATOM 613 O O . THR A 1 80 ? -7.146 0.284 0.699 1.00 96.56 80 THR A O 1
ATOM 616 N N . LYS A 1 81 ? -7.885 -1.801 1.034 1.00 97.56 81 LYS A N 1
ATOM 617 C CA . LYS A 1 81 ? -8.207 -1.618 2.452 1.00 97.56 81 LYS A CA 1
ATOM 618 C C . LYS A 1 81 ? -6.909 -1.587 3.259 1.00 97.56 81 LYS A C 1
ATOM 620 O O . LYS A 1 81 ? -5.950 -2.266 2.922 1.00 97.56 81 LYS A O 1
ATOM 625 N N . ALA A 1 82 ? -6.883 -0.813 4.332 1.00 96.94 82 ALA A N 1
ATOM 626 C CA . ALA A 1 82 ? -5.785 -0.877 5.284 1.00 96.94 82 ALA A CA 1
ATOM 627 C C . ALA A 1 82 ? -5.772 -2.238 6.015 1.00 96.94 82 ALA A C 1
ATOM 629 O O . ALA A 1 82 ? -6.832 -2.866 6.144 1.00 96.94 82 ALA A O 1
ATOM 630 N N . PRO A 1 83 ? -4.607 -2.677 6.533 1.00 96.62 83 PRO A N 1
ATOM 631 C CA . PRO A 1 83 ? -4.518 -3.856 7.385 1.00 96.62 83 PRO A CA 1
ATOM 632 C C . PRO A 1 83 ? -5.515 -3.809 8.547 1.00 96.62 83 PRO A C 1
ATOM 634 O O . PRO A 1 83 ? -5.853 -2.738 9.064 1.00 96.62 83 PRO A O 1
ATOM 637 N N . ASN A 1 84 ? -5.965 -4.980 9.001 1.00 95.25 84 ASN A N 1
ATOM 638 C CA . ASN A 1 84 ? -6.772 -5.044 10.214 1.00 95.25 84 ASN A CA 1
ATOM 639 C C . ASN A 1 84 ? -5.982 -4.441 11.386 1.00 95.25 84 ASN A C 1
ATOM 641 O O . ASN A 1 84 ? -4.772 -4.621 11.485 1.00 95.25 84 ASN A O 1
ATOM 645 N N . GLN A 1 85 ? -6.675 -3.728 12.265 1.00 94.50 85 GLN A N 1
ATOM 646 C CA . GLN A 1 85 ? -6.109 -2.972 13.380 1.00 94.50 85 GLN A CA 1
ATOM 647 C C . GLN A 1 85 ? -5.239 -1.756 13.025 1.00 94.50 85 GLN A C 1
ATOM 649 O O . GLN A 1 85 ? -4.751 -1.094 13.945 1.00 94.50 85 GLN A O 1
ATOM 654 N N . PHE A 1 86 ? -5.075 -1.420 11.740 1.00 95.00 86 PHE A N 1
ATOM 655 C CA . PHE A 1 86 ? -4.334 -0.226 11.331 1.00 95.00 86 PHE A CA 1
ATOM 656 C C . PHE A 1 86 ? -4.940 1.035 11.977 1.00 95.00 86 PHE A C 1
ATOM 658 O O . PHE A 1 86 ? -6.171 1.151 12.022 1.00 95.00 86 PHE A O 1
ATOM 665 N N . PRO A 1 87 ? -4.123 1.962 12.511 1.00 93.62 87 PRO A N 1
ATOM 666 C CA . PRO A 1 87 ? -4.638 3.142 13.191 1.00 93.62 87 PRO A CA 1
ATOM 667 C C . PRO A 1 87 ? -5.438 4.036 12.237 1.00 93.62 87 PRO A C 1
ATOM 669 O O . PRO A 1 87 ? -5.076 4.250 11.082 1.00 93.62 87 PRO A O 1
ATOM 672 N N . CYS A 1 88 ? -6.533 4.585 12.746 1.00 93.56 88 CYS A N 1
ATOM 673 C CA . CYS A 1 88 ? -7.331 5.621 12.099 1.00 93.56 88 CYS A CA 1
ATOM 674 C C . CYS A 1 88 ? -7.735 6.661 13.160 1.00 93.56 88 CYS A C 1
ATOM 676 O O . CYS A 1 88 ? -7.662 6.346 14.348 1.00 93.56 88 CYS A O 1
ATOM 678 N N . PRO A 1 89 ? -8.162 7.883 12.781 1.00 89.31 89 PRO A N 1
ATOM 679 C CA . PRO A 1 89 ? -8.232 9.025 13.704 1.00 89.31 89 PRO A CA 1
ATOM 680 C C . PRO A 1 89 ? -8.911 8.755 15.054 1.00 89.31 89 PRO A C 1
ATOM 682 O O . PRO A 1 89 ? -8.423 9.207 16.079 1.00 89.31 89 PRO A O 1
ATOM 685 N N . ASN A 1 90 ? -9.991 7.965 15.066 1.00 88.38 90 ASN A N 1
ATOM 686 C CA . ASN A 1 90 ? -10.764 7.669 16.276 1.00 88.38 90 ASN A CA 1
ATOM 687 C C . ASN A 1 90 ? -10.755 6.183 16.670 1.00 88.38 90 ASN A C 1
ATOM 689 O O . ASN A 1 90 ? -11.626 5.747 17.421 1.00 88.38 90 ASN A O 1
ATOM 693 N N . GLY A 1 91 ? -9.819 5.377 16.160 1.00 94.62 91 GLY A N 1
ATOM 694 C CA . GLY A 1 91 ? -9.772 3.957 16.496 1.00 94.62 91 GLY A CA 1
ATOM 695 C C . GLY A 1 91 ? -8.895 3.117 15.580 1.00 94.62 91 GLY A C 1
ATOM 696 O O . GLY A 1 91 ? -7.741 3.455 15.319 1.00 94.62 91 GLY A O 1
ATOM 697 N N . LYS A 1 92 ? -9.430 1.978 15.136 1.00 96.00 92 LYS A N 1
ATOM 698 C CA . LYS A 1 92 ? -8.700 1.005 14.318 1.00 96.00 92 LYS A CA 1
ATOM 699 C C . LYS A 1 92 ? -9.526 0.528 13.128 1.00 96.00 92 LYS A C 1
ATOM 701 O O . LYS A 1 92 ? -10.746 0.390 13.213 1.00 96.00 92 LYS A O 1
ATOM 706 N N . CYS A 1 93 ? -8.857 0.248 12.019 1.00 96.62 93 CYS A N 1
ATOM 707 C CA . CYS A 1 93 ? -9.485 -0.307 10.830 1.00 96.62 93 CYS A CA 1
ATOM 708 C C . CYS A 1 93 ? -9.897 -1.765 11.051 1.00 96.62 93 CYS A C 1
ATOM 710 O O . CYS A 1 93 ? -9.133 -2.546 11.613 1.00 96.62 93 CYS A O 1
ATOM 712 N N . ASN A 1 94 ? -11.088 -2.140 10.587 1.00 95.88 94 ASN A N 1
ATOM 713 C CA . ASN A 1 94 ? -11.534 -3.534 10.548 1.00 95.88 94 ASN A CA 1
ATOM 714 C C . ASN A 1 94 ? -11.340 -4.163 9.154 1.00 95.88 94 ASN A C 1
ATOM 716 O O . ASN A 1 94 ? -11.042 -3.475 8.177 1.00 95.88 94 ASN A O 1
ATOM 720 N N . SER A 1 95 ? -11.597 -5.468 9.027 1.00 94.38 95 SER A N 1
ATOM 721 C CA . SER A 1 95 ? -11.515 -6.213 7.753 1.00 94.38 95 SER A CA 1
ATOM 722 C C . SER A 1 95 ? -12.471 -5.714 6.653 1.00 94.38 95 SER A C 1
ATOM 724 O O . SER A 1 95 ? -12.267 -5.965 5.460 1.00 94.38 95 SER A O 1
ATOM 726 N N . LYS A 1 96 ? -13.511 -4.954 7.020 1.00 94.12 96 LYS A N 1
ATOM 727 C CA . LYS A 1 96 ? -14.426 -4.299 6.071 1.00 94.12 96 LYS A CA 1
ATOM 728 C C . LYS A 1 96 ? -13.872 -2.966 5.545 1.00 94.12 96 LYS A C 1
ATOM 730 O O . LYS A 1 96 ? -14.496 -2.374 4.669 1.00 94.12 96 LYS A O 1
ATOM 735 N N . GLY A 1 97 ? -12.709 -2.513 6.021 1.00 94.38 97 GLY A N 1
ATOM 736 C CA . GLY A 1 97 ? -12.108 -1.233 5.643 1.00 94.38 97 GLY A CA 1
ATOM 737 C C . GLY A 1 97 ? -12.799 -0.030 6.288 1.00 94.38 97 GLY A C 1
ATOM 738 O O . GLY A 1 97 ? -12.781 1.056 5.718 1.00 94.38 97 GLY A O 1
ATOM 739 N N . LYS A 1 98 ? -13.448 -0.219 7.444 1.00 94.75 98 LYS A N 1
ATOM 740 C CA . LYS A 1 98 ? -14.074 0.856 8.229 1.00 94.75 98 LYS A CA 1
ATOM 741 C C . LYS A 1 98 ? -13.243 1.153 9.474 1.00 94.75 98 LYS A C 1
ATOM 743 O O . LYS A 1 98 ? -12.715 0.229 10.089 1.00 94.75 98 LYS A O 1
ATOM 748 N N . CYS A 1 99 ? -13.183 2.424 9.864 1.00 95.19 99 CYS A N 1
ATOM 749 C CA . CYS A 1 99 ? -12.610 2.843 11.141 1.00 95.19 99 CYS A CA 1
ATOM 750 C C . CYS A 1 99 ? -13.624 2.578 12.258 1.00 95.19 99 CYS A C 1
ATOM 752 O O . CYS A 1 99 ? -14.700 3.176 12.265 1.00 95.19 99 CYS A O 1
ATOM 754 N N . ILE A 1 100 ? -13.305 1.666 13.174 1.00 94.44 100 ILE A N 1
ATOM 755 C CA . ILE A 1 100 ? -14.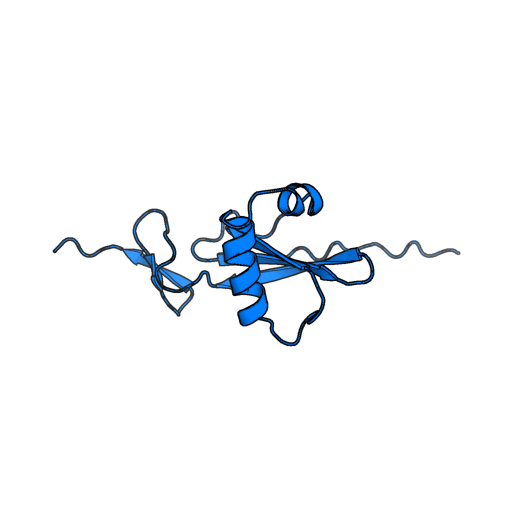143 1.341 14.329 1.00 94.44 100 ILE A CA 1
ATOM 756 C C . ILE A 1 100 ? -13.560 2.036 15.550 1.00 94.44 100 ILE A C 1
ATOM 758 O O . ILE A 1 100 ? -12.358 1.932 15.811 1.00 94.44 100 ILE A O 1
ATOM 762 N N . LYS A 1 101 ? -14.413 2.764 16.276 1.00 88.25 101 LYS A N 1
ATOM 763 C CA . LYS A 1 101 ? -14.017 3.454 17.504 1.00 88.25 101 LYS A CA 1
ATOM 764 C C . LYS A 1 101 ? -13.535 2.443 18.538 1.00 88.25 101 LYS A C 1
ATOM 766 O O . LYS A 1 101 ? -14.091 1.351 18.637 1.00 88.25 101 LYS A O 1
ATOM 771 N N . LYS A 1 102 ? -12.529 2.819 19.328 1.00 71.06 102 LYS A N 1
ATOM 772 C CA . LYS A 1 102 ? -12.258 2.097 20.574 1.00 71.06 102 LYS A CA 1
ATOM 773 C C . LYS A 1 102 ? -13.485 2.298 21.462 1.00 71.06 102 LYS A C 1
ATOM 775 O O . LYS A 1 102 ? -13.804 3.436 21.792 1.00 71.06 102 LYS A O 1
ATOM 780 N N . THR A 1 103 ? -14.203 1.232 21.789 1.00 63.09 103 THR A N 1
ATOM 781 C CA . THR A 1 103 ? -15.127 1.275 22.921 1.00 63.09 103 THR A CA 1
ATOM 782 C C . THR A 1 103 ? -14.274 1.508 24.156 1.00 63.09 103 THR A C 1
ATOM 784 O O . THR A 1 103 ? -13.394 0.698 24.443 1.00 63.09 103 THR A O 1
ATOM 787 N N . SER A 1 104 ? -14.460 2.651 24.814 1.00 56.97 104 SER A N 1
ATOM 788 C CA . SER A 1 104 ? -13.945 2.883 26.160 1.00 56.97 104 SER A CA 1
ATOM 789 C C . SER A 1 104 ? -14.499 1.759 27.035 1.00 56.97 104 SER A C 1
ATOM 791 O O . SER A 1 104 ? -15.719 1.635 27.143 1.00 56.97 104 SER A O 1
ATOM 793 N N . SER A 1 105 ? -13.624 0.884 27.526 1.00 48.84 105 SER A N 1
ATOM 794 C CA . SER A 1 105 ? -13.960 -0.075 28.581 1.00 48.84 105 SER A CA 1
ATOM 795 C C . SER A 1 105 ? -14.024 0.639 29.918 1.00 48.84 105 SER A C 1
ATOM 797 O O . SER A 1 105 ? -13.218 1.581 30.097 1.00 48.84 105 SER A O 1
#

Radius of gyration: 15.64 Å; chains: 1; bounding box: 32×24×66 Å